Protein AF-A0A953TRV3-F1 (afdb_monomer)

Foldseek 3Di:
DDDDDPPPPPQAAQEEEEAEAPPVVSVVVCVVCVPPPRHDDQYYHHDPVCVLVVCVVRVGQEYEYEPPDVVVVVVVLVVSCVVNQSHKYWYAHPPPRDIDIDHHDDDDDDDDFDPDPVRVVVVVVDDDDDPPPDDD

Secondary structure (DSSP, 8-state):
-----------PPEEEEEE--SHHHHHHHHHHHHT-TTEEEEEE---HHHHHHHHHHH--SEEEEE-S-HHHHHHHHHHHHHH-TT-EEEEEETTTTEEEEEE-----------SSHHHHHHHHHSPPPPTT----

pLDDT: mean 84.52, std 15.08, range [33.25, 98.19]

Mean predicted aligned error: 8.87 Å

Nearest PDB structures (foldseek):
  6ymz-assembly5_E  TM=7.814E-01  e=3.785E-03  Pectobacterium atrosepticum SCRI1043
  1a2o-assembly2_B  TM=8.076E-01  e=7.730E-03  Salmonella enterica subsp. enterica serovar Typhimurium
  6ymz-assembly3_C  TM=7.691E-01  e=5.962E-03  Pectobacterium atrosepticum SCRI1043
  6ymz-assembly1_A  TM=7.711E-01  e=8.801E-03  Pectobacterium atrosepticum SCRI1043
  6ymz-assembly4_D  TM=7.699E-01  e=1.002E-02  Pectobacterium atrosepticum SCRI1043

Structure (mmCIF, N/CA/C/O backbone):
data_AF-A0A953TRV3-F1
#
_entry.id   AF-A0A953TRV3-F1
#
loop_
_atom_site.group_PDB
_atom_site.id
_atom_site.type_symbol
_atom_site.label_atom_id
_atom_site.label_alt_id
_atom_site.label_comp_id
_atom_site.label_asym_id
_atom_site.label_entity_id
_atom_site.label_seq_id
_atom_site.pdbx_PDB_ins_code
_atom_site.Cartn_x
_atom_site.Cartn_y
_atom_site.Cartn_z
_atom_site.occupancy
_atom_site.B_iso_or_equiv
_atom_site.auth_seq_id
_atom_site.auth_comp_id
_atom_site.auth_asym_id
_atom_site.auth_atom_id
_atom_site.pdbx_PDB_model_num
ATOM 1 N N . MET A 1 1 ? -26.264 -23.167 35.482 1.00 53.06 1 MET A N 1
ATOM 2 C CA . MET A 1 1 ? -24.933 -22.565 35.705 1.00 53.06 1 MET A CA 1
ATOM 3 C C . MET A 1 1 ? -23.919 -23.269 34.809 1.00 53.06 1 MET A C 1
ATOM 5 O O . MET A 1 1 ? -23.450 -24.320 35.192 1.00 53.06 1 MET A O 1
ATOM 9 N N . TYR A 1 2 ? -23.638 -22.729 33.617 1.00 33.25 2 TYR A N 1
ATOM 10 C CA . TYR A 1 2 ? -22.371 -22.904 32.887 1.00 33.25 2 TYR A CA 1
ATOM 11 C C . TYR A 1 2 ? -22.167 -21.657 32.019 1.00 33.25 2 TYR A C 1
ATOM 13 O O . TYR A 1 2 ? -22.994 -21.318 31.174 1.00 33.25 2 TYR A O 1
ATOM 21 N N . LYS A 1 3 ? -21.097 -20.926 32.328 1.00 48.97 3 LYS A N 1
ATOM 22 C CA . LYS A 1 3 ? -20.676 -19.661 31.723 1.00 48.97 3 LYS A CA 1
ATOM 23 C C . LYS A 1 3 ? -20.059 -19.980 30.360 1.00 48.97 3 LYS A C 1
ATOM 25 O O . LYS A 1 3 ? -19.017 -20.626 30.308 1.00 48.97 3 LYS A O 1
ATOM 30 N N . ARG A 1 4 ? -20.703 -19.573 29.262 1.00 47.97 4 ARG A N 1
ATOM 31 C CA . ARG A 1 4 ? -20.090 -19.660 27.929 1.00 47.97 4 ARG A CA 1
ATOM 32 C C . ARG A 1 4 ? -19.066 -18.538 27.801 1.00 47.97 4 ARG A C 1
ATOM 34 O O . ARG A 1 4 ? -19.371 -17.370 28.013 1.00 47.97 4 ARG A O 1
ATOM 41 N N . ILE A 1 5 ? -17.840 -18.957 27.535 1.00 55.59 5 ILE A N 1
ATOM 42 C CA . ILE A 1 5 ? -16.641 -18.147 27.387 1.00 55.59 5 ILE A CA 1
ATOM 43 C C . ILE A 1 5 ? -16.857 -17.262 26.156 1.00 55.59 5 ILE A C 1
ATOM 45 O O . ILE A 1 5 ? -16.969 -17.770 25.041 1.00 55.59 5 ILE A O 1
ATOM 49 N N . SER A 1 6 ? -16.973 -15.951 26.351 1.00 48.53 6 SER A N 1
ATOM 50 C CA . SER A 1 6 ? -16.903 -14.978 25.265 1.00 48.53 6 SER A CA 1
ATOM 51 C C . SER A 1 6 ? -15.452 -14.925 24.795 1.00 48.53 6 SER A C 1
ATOM 53 O O . SER A 1 6 ? -14.645 -14.168 25.334 1.00 48.53 6 SER A O 1
ATOM 55 N N . GLY A 1 7 ? -15.097 -15.782 23.839 1.00 46.44 7 GLY A N 1
ATOM 56 C CA . GLY A 1 7 ? -13.874 -15.607 23.071 1.00 46.44 7 GLY A CA 1
ATOM 57 C C . GLY A 1 7 ? -14.014 -14.322 22.270 1.00 46.44 7 GLY A C 1
ATOM 58 O O . GLY A 1 7 ? -14.630 -14.325 21.210 1.00 46.44 7 GLY A O 1
ATOM 59 N N . VAL A 1 8 ? -13.503 -13.213 22.802 1.00 54.12 8 VAL A N 1
ATOM 60 C CA . VAL A 1 8 ? -13.300 -12.001 22.012 1.00 54.12 8 VAL A CA 1
ATOM 61 C C . VAL A 1 8 ? -12.163 -12.334 21.058 1.00 54.12 8 VAL A C 1
ATOM 63 O O . VAL A 1 8 ? -10.993 -12.275 21.421 1.00 54.12 8 VAL A O 1
ATOM 66 N N . THR A 1 9 ? -12.500 -12.763 19.847 1.00 53.69 9 THR A N 1
ATOM 67 C CA . THR A 1 9 ? -11.556 -12.720 18.736 1.00 53.69 9 THR A CA 1
ATOM 68 C C . THR A 1 9 ? -11.353 -11.236 18.469 1.00 53.69 9 THR A C 1
ATOM 70 O O . THR A 1 9 ? -12.228 -10.588 17.901 1.00 53.69 9 THR A O 1
ATOM 73 N N . THR A 1 10 ? -10.269 -10.646 18.972 1.00 57.75 10 THR A N 1
ATOM 74 C CA . THR A 1 10 ? -9.896 -9.284 18.586 1.00 57.75 10 THR A CA 1
ATOM 75 C C . THR A 1 10 ? -9.635 -9.322 17.089 1.00 57.75 10 THR A C 1
ATOM 77 O O . THR A 1 10 ? -8.600 -9.830 16.656 1.00 57.75 10 THR A O 1
ATOM 80 N N . LEU A 1 11 ? -10.614 -8.879 16.299 1.00 66.00 11 LEU A N 1
ATOM 81 C CA . LEU A 1 11 ? -10.455 -8.671 14.867 1.00 66.00 11 LEU A CA 1
ATOM 82 C C . LEU A 1 11 ? -9.232 -7.770 14.693 1.00 66.00 11 LEU A C 1
ATOM 84 O O . LEU A 1 11 ? -9.206 -6.653 15.214 1.00 66.00 11 LEU A O 1
ATOM 88 N N . LYS A 1 12 ? -8.183 -8.294 14.052 1.00 83.00 12 LYS A N 1
ATOM 89 C CA . LYS A 1 12 ? -6.982 -7.514 13.755 1.00 83.00 12 LYS A CA 1
ATOM 90 C C . LYS A 1 12 ? -7.423 -6.341 12.879 1.00 83.00 12 LYS A C 1
ATOM 92 O O . LYS A 1 12 ? -7.940 -6.573 11.789 1.00 83.00 12 LYS A O 1
ATOM 97 N N . ARG A 1 13 ? -7.250 -5.113 13.374 1.00 93.25 13 ARG A N 1
ATOM 98 C CA . ARG A 1 13 ? -7.557 -3.905 12.604 1.00 93.25 13 ARG A CA 1
ATOM 99 C C . ARG A 1 13 ? -6.640 -3.818 11.392 1.00 93.25 13 ARG A C 1
ATOM 101 O O . ARG A 1 13 ? -5.467 -4.181 11.477 1.00 93.25 13 ARG A O 1
ATOM 108 N N . VAL A 1 14 ? -7.185 -3.340 10.282 1.00 96.50 14 VAL A N 1
ATOM 109 C CA . VAL A 1 14 ? -6.425 -3.024 9.077 1.00 96.50 14 VAL A CA 1
ATOM 110 C C . VAL A 1 14 ? -5.627 -1.756 9.343 1.00 96.50 14 VAL A C 1
ATOM 112 O O . VAL A 1 14 ? -6.202 -0.698 9.592 1.00 96.50 14 VAL A O 1
ATOM 115 N N . ARG A 1 15 ? -4.302 -1.860 9.284 1.00 97.62 15 ARG A N 1
ATOM 116 C CA . ARG A 1 15 ? -3.383 -0.748 9.541 1.00 97.62 15 ARG A CA 1
ATOM 117 C C . ARG A 1 15 ? -3.175 0.060 8.267 1.00 97.62 15 ARG A C 1
ATOM 119 O O . ARG A 1 15 ? -2.676 -0.475 7.276 1.00 97.62 15 ARG A O 1
ATOM 126 N N . VAL A 1 16 ? -3.555 1.333 8.284 1.00 98.19 16 VAL A N 1
ATOM 127 C CA . VAL A 1 16 ? -3.583 2.210 7.109 1.00 98.19 16 VAL A CA 1
ATOM 128 C C . VAL A 1 16 ? -2.613 3.374 7.281 1.00 98.19 16 VAL A C 1
ATOM 130 O O . VAL A 1 16 ? -2.710 4.131 8.245 1.00 98.19 16 VAL A O 1
ATOM 133 N N . LEU A 1 17 ? -1.698 3.533 6.327 1.00 97.81 17 LEU A N 1
ATOM 134 C CA . LEU A 1 17 ? -0.831 4.705 6.198 1.00 97.81 17 LEU A CA 1
ATOM 135 C C . LEU A 1 17 ? -1.377 5.618 5.094 1.00 97.81 17 LEU A C 1
ATOM 137 O O . LEU A 1 17 ? -1.671 5.140 3.997 1.00 97.81 17 LEU A O 1
ATOM 141 N N . VAL A 1 18 ? -1.507 6.922 5.355 1.00 96.38 18 VAL A N 1
ATOM 142 C CA . VAL A 1 18 ? -2.070 7.876 4.382 1.00 96.38 18 VAL A CA 1
ATOM 143 C C . VAL A 1 18 ? -1.000 8.846 3.877 1.00 96.38 18 VAL A C 1
ATOM 145 O O . VAL A 1 18 ? -0.550 9.724 4.601 1.00 96.38 18 VAL A O 1
ATOM 148 N N . ALA A 1 19 ? -0.635 8.730 2.604 1.00 93.69 19 ALA A N 1
ATOM 149 C CA . ALA A 1 19 ? 0.338 9.559 1.891 1.00 93.69 19 ALA A CA 1
ATOM 150 C C . ALA A 1 19 ? -0.323 10.352 0.744 1.00 93.69 19 ALA A C 1
ATOM 152 O O . ALA A 1 19 ? 0.131 10.357 -0.402 1.00 93.69 19 ALA A O 1
ATOM 153 N N . ASN A 1 20 ? -1.465 10.981 1.028 1.00 85.88 20 ASN A N 1
ATOM 154 C CA . ASN A 1 20 ? -2.264 11.687 0.030 1.00 85.88 20 ASN A CA 1
ATOM 155 C C . ASN A 1 20 ? -2.026 13.206 0.096 1.00 85.88 20 ASN A C 1
ATOM 157 O O . ASN A 1 20 ? -2.250 13.833 1.135 1.00 85.88 20 ASN A O 1
ATOM 161 N N . ARG A 1 21 ? -1.545 13.818 -0.992 1.00 81.00 21 ARG A N 1
ATOM 162 C CA . ARG A 1 21 ? -0.976 15.178 -0.938 1.00 81.00 21 ARG A CA 1
ATOM 163 C C . ARG A 1 21 ? -1.945 16.340 -1.187 1.00 81.00 21 ARG A C 1
ATOM 165 O O . ARG A 1 21 ? -1.755 17.361 -0.522 1.00 81.00 21 ARG A O 1
ATOM 172 N N . PRO A 1 22 ? -3.040 16.243 -1.964 1.00 86.81 22 PRO A N 1
ATOM 173 C CA . PRO A 1 22 ? -4.059 17.285 -1.895 1.00 86.81 22 PRO A CA 1
ATOM 174 C C . PRO A 1 22 ? -4.760 17.226 -0.539 1.00 86.81 22 PRO A C 1
ATOM 176 O O . PRO A 1 22 ? -5.449 16.255 -0.228 1.00 86.81 22 PRO A O 1
ATOM 179 N N . ARG A 1 23 ? -4.578 18.275 0.274 1.00 88.12 23 ARG A N 1
ATOM 180 C CA . ARG A 1 23 ? -5.096 18.356 1.650 1.00 88.12 23 ARG A CA 1
ATOM 181 C C . ARG A 1 23 ? -6.576 17.977 1.738 1.00 88.12 23 ARG A C 1
ATOM 183 O O . ARG A 1 23 ? -6.930 17.176 2.590 1.00 88.12 23 ARG A O 1
ATOM 190 N N . LEU A 1 24 ? -7.400 18.492 0.825 1.00 88.56 24 LEU A N 1
ATOM 191 C CA . LEU A 1 24 ? -8.834 18.189 0.780 1.00 88.56 24 LEU A CA 1
ATOM 192 C C . LEU A 1 24 ? -9.112 16.692 0.591 1.00 88.56 24 LEU A C 1
ATOM 194 O O . LEU A 1 24 ? -9.945 16.131 1.295 1.00 88.56 24 LEU A O 1
ATOM 198 N N . MET A 1 25 ? -8.400 16.025 -0.323 1.00 88.19 25 MET A N 1
ATOM 199 C CA . MET A 1 25 ? -8.594 14.590 -0.545 1.00 88.19 25 MET A CA 1
ATOM 200 C C . MET A 1 25 ? -8.050 13.771 0.632 1.00 88.19 25 MET A C 1
ATOM 202 O O . MET A 1 25 ? -8.620 12.742 0.980 1.00 88.19 25 MET A O 1
ATOM 206 N N . ARG A 1 26 ? -6.975 14.223 1.290 1.00 91.50 26 ARG A N 1
ATOM 207 C CA . ARG A 1 26 ? -6.469 13.579 2.510 1.00 91.50 26 ARG A CA 1
ATOM 208 C C . ARG A 1 26 ? -7.468 13.675 3.656 1.00 91.50 26 ARG A C 1
ATOM 210 O O . ARG A 1 26 ? -7.777 12.654 4.255 1.00 91.50 26 ARG A O 1
ATOM 217 N N . GLU A 1 27 ? -8.000 14.866 3.918 1.00 92.44 27 GLU A N 1
ATOM 218 C CA . GLU A 1 27 ? -9.025 15.088 4.943 1.00 92.44 27 GLU A CA 1
ATOM 219 C C . GLU A 1 27 ? -10.272 14.237 4.667 1.00 92.44 27 GLU A C 1
ATOM 221 O O . GLU A 1 27 ? -10.789 13.608 5.587 1.00 92.44 27 GLU A O 1
ATOM 226 N N . LEU A 1 28 ? -10.701 14.131 3.403 1.00 91.12 28 LEU A N 1
ATOM 227 C CA . LEU A 1 28 ? -11.810 13.259 3.009 1.00 91.12 28 LEU A CA 1
ATOM 228 C C . LEU A 1 28 ? -11.517 11.777 3.284 1.00 91.12 28 LEU A C 1
ATOM 230 O O . LEU A 1 28 ? -12.360 11.083 3.852 1.00 91.12 28 LEU A O 1
ATOM 234 N N . VAL A 1 29 ? -10.335 11.285 2.899 1.00 92.44 29 VAL A N 1
ATOM 235 C CA . VAL A 1 29 ? -9.912 9.900 3.162 1.00 92.44 29 VAL A CA 1
ATOM 236 C C . VAL A 1 29 ? -9.900 9.621 4.661 1.00 92.44 29 VAL A C 1
ATOM 238 O O . VAL A 1 29 ? -10.510 8.646 5.094 1.00 92.44 29 VAL A O 1
ATOM 241 N N . LEU A 1 30 ? -9.260 10.490 5.448 1.00 94.75 30 LEU A N 1
ATOM 242 C CA . LEU A 1 30 ? -9.173 10.351 6.900 1.00 94.75 30 LEU A CA 1
ATOM 243 C C . LEU A 1 30 ? -10.563 10.343 7.535 1.00 94.75 30 LEU A C 1
ATOM 245 O O . LEU A 1 30 ? -10.869 9.426 8.287 1.00 94.75 30 LEU A O 1
ATOM 249 N N . ALA A 1 31 ? -11.431 11.292 7.176 1.00 94.44 31 ALA A N 1
ATOM 250 C CA . ALA A 1 31 ? -12.803 11.347 7.679 1.00 94.44 31 ALA A CA 1
ATOM 251 C C . ALA A 1 31 ? -13.615 10.093 7.315 1.00 94.44 31 ALA A C 1
ATOM 253 O O . ALA A 1 31 ? -14.418 9.626 8.114 1.00 94.44 31 ALA A O 1
ATOM 254 N N . THR A 1 32 ? -13.385 9.515 6.133 1.00 92.94 32 THR A N 1
ATOM 255 C CA . THR A 1 32 ? -14.094 8.307 5.681 1.00 92.94 32 THR A CA 1
ATOM 256 C C . THR A 1 32 ? -13.727 7.074 6.513 1.00 92.94 32 THR A C 1
ATOM 258 O O . THR A 1 32 ? -14.588 6.235 6.788 1.00 92.94 32 THR A O 1
ATOM 261 N N . ILE A 1 33 ? -12.455 6.947 6.908 1.00 94.75 33 ILE A N 1
ATOM 262 C CA . ILE A 1 33 ? -11.941 5.739 7.573 1.00 94.75 33 ILE A CA 1
ATOM 263 C C . ILE A 1 33 ? -11.800 5.873 9.096 1.00 94.75 33 ILE A C 1
ATOM 265 O O . ILE A 1 33 ? -11.704 4.852 9.768 1.00 94.75 33 ILE A O 1
ATOM 269 N N . ALA A 1 34 ? -11.803 7.091 9.650 1.00 92.75 34 ALA A N 1
ATOM 270 C CA . ALA A 1 34 ? -11.580 7.335 11.079 1.00 92.75 34 ALA A CA 1
ATOM 271 C C . ALA A 1 34 ? -12.638 6.689 11.990 1.00 92.75 34 ALA A C 1
ATOM 273 O O . ALA A 1 34 ? -12.298 6.203 13.067 1.00 92.75 34 ALA A O 1
ATOM 274 N N . ASP A 1 35 ? -13.897 6.636 11.547 1.00 91.62 35 ASP A N 1
ATOM 275 C CA . ASP A 1 35 ? -15.005 6.073 12.332 1.00 91.62 35 ASP A CA 1
ATOM 276 C C . ASP A 1 35 ? -15.175 4.549 12.149 1.00 91.62 35 ASP A C 1
ATOM 278 O O . ASP A 1 35 ? -16.074 3.937 12.732 1.00 91.62 35 ASP A O 1
ATOM 282 N N . GLN A 1 36 ? -14.316 3.906 11.348 1.00 95.56 36 GLN A N 1
ATOM 283 C CA . GLN A 1 36 ? -14.396 2.470 11.077 1.00 95.56 36 GLN A CA 1
ATOM 284 C C . GLN A 1 36 ? -13.667 1.667 12.164 1.00 95.56 36 GLN A C 1
ATOM 286 O O . GLN A 1 36 ? -12.448 1.722 12.306 1.00 95.56 36 GLN A O 1
ATOM 291 N N . SER A 1 37 ? -14.419 0.885 12.945 1.00 92.94 37 SER A N 1
ATOM 292 C CA . SER A 1 37 ? -13.891 0.134 14.103 1.00 92.94 37 SER A CA 1
ATOM 293 C C . SER A 1 37 ? -12.821 -0.923 13.773 1.00 92.94 37 SER A C 1
ATOM 295 O O . SER A 1 37 ? -12.078 -1.359 14.662 1.00 92.94 37 SER A O 1
ATOM 297 N N . ASP A 1 38 ? -12.762 -1.340 12.510 1.00 95.12 38 ASP A N 1
ATOM 298 C CA . ASP A 1 38 ? -11.856 -2.331 11.937 1.00 95.12 38 ASP A CA 1
ATOM 299 C C . ASP A 1 38 ? -10.645 -1.706 11.224 1.00 95.12 38 ASP A C 1
ATOM 301 O O . ASP A 1 38 ? -9.800 -2.447 10.722 1.00 95.12 38 ASP A O 1
ATOM 305 N N . ILE A 1 39 ? -10.512 -0.376 11.223 1.00 96.62 39 ILE A N 1
ATOM 306 C CA . ILE A 1 39 ? -9.389 0.353 10.625 1.00 96.62 39 ILE A CA 1
ATOM 307 C C . ILE A 1 39 ? -8.582 1.065 11.716 1.00 96.62 39 ILE A C 1
ATOM 309 O O . ILE A 1 39 ? -9.114 1.596 12.687 1.00 96.62 39 ILE A O 1
ATOM 313 N N . GLU A 1 40 ? -7.262 1.063 11.565 1.00 96.88 40 GLU A N 1
ATOM 314 C CA . GLU A 1 40 ? -6.323 1.812 12.395 1.00 96.88 40 GLU A CA 1
ATOM 315 C C . GLU A 1 40 ? -5.453 2.687 11.492 1.00 96.88 40 GLU A C 1
ATOM 317 O O . GLU A 1 40 ? -4.690 2.171 10.677 1.00 96.88 40 GLU A O 1
ATOM 322 N N . ILE A 1 41 ? -5.540 4.010 11.632 1.00 97.19 41 ILE A N 1
ATOM 323 C C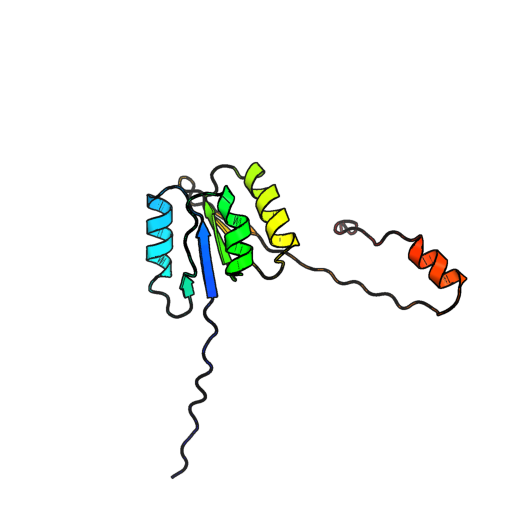A . ILE A 1 41 ? -4.624 4.927 10.944 1.00 97.19 41 ILE A CA 1
ATOM 324 C C . ILE A 1 41 ? -3.296 4.916 11.703 1.00 97.19 41 ILE A C 1
ATOM 326 O O . ILE A 1 41 ? -3.228 5.375 12.841 1.00 97.19 41 ILE A O 1
ATOM 330 N N . VAL A 1 42 ? -2.244 4.387 11.078 1.00 97.19 42 VAL A N 1
ATOM 331 C CA . VAL A 1 42 ? -0.911 4.252 11.697 1.00 97.19 42 VAL A CA 1
ATOM 332 C C . VAL A 1 42 ? 0.018 5.427 11.401 1.00 97.19 42 VAL A C 1
ATOM 334 O O . VAL A 1 42 ? 1.129 5.474 11.918 1.00 97.19 42 VAL A O 1
ATOM 337 N N . GLY A 1 43 ? -0.428 6.379 10.582 1.00 95.50 43 GLY A N 1
ATOM 338 C CA . GLY A 1 43 ? 0.295 7.614 10.319 1.00 95.50 43 GLY A CA 1
ATOM 339 C C . GLY A 1 43 ? -0.192 8.350 9.077 1.00 95.50 43 GLY A C 1
ATOM 340 O O . GLY A 1 43 ? -1.003 7.847 8.290 1.00 95.50 43 GLY A O 1
ATOM 341 N N . GLU A 1 44 ? 0.373 9.535 8.887 1.00 95.25 44 GLU A N 1
ATOM 342 C CA . GLU A 1 44 ? 0.244 10.341 7.679 1.00 95.25 44 GLU A CA 1
ATOM 343 C C . GLU A 1 44 ? 1.638 10.697 7.158 1.00 95.25 44 GLU A C 1
ATOM 345 O O . GLU A 1 44 ? 2.528 11.036 7.937 1.00 95.25 44 GLU A O 1
ATOM 350 N N . VAL A 1 45 ? 1.821 10.652 5.840 1.00 93.62 45 VAL A N 1
ATOM 351 C CA . VAL A 1 45 ? 3.064 11.050 5.172 1.00 93.62 45 VAL A CA 1
ATOM 352 C C . VAL A 1 45 ? 2.774 12.241 4.271 1.00 93.62 45 VAL A C 1
ATOM 354 O O . VAL A 1 45 ? 1.988 12.148 3.328 1.00 93.62 45 VAL A O 1
ATOM 357 N N . LEU A 1 46 ? 3.402 13.378 4.562 1.00 88.00 46 LEU A N 1
ATOM 358 C CA . LEU A 1 46 ? 3.250 14.594 3.758 1.00 88.00 46 LEU A CA 1
ATOM 359 C C . LEU A 1 46 ? 4.305 14.683 2.655 1.00 88.00 46 LEU A C 1
ATOM 361 O O . LEU A 1 46 ? 4.006 15.152 1.559 1.00 88.00 46 LEU A O 1
ATOM 365 N N . GLU A 1 47 ? 5.509 14.190 2.936 1.00 86.94 47 GLU A N 1
ATOM 366 C CA . GLU A 1 47 ? 6.655 14.236 2.036 1.00 86.94 47 GLU A CA 1
ATOM 367 C C . GLU A 1 47 ? 6.947 12.841 1.479 1.00 86.94 47 GLU A C 1
ATOM 369 O O . GLU A 1 47 ? 7.264 11.912 2.220 1.00 86.94 47 GLU A O 1
ATOM 374 N N . GLU A 1 48 ? 6.878 12.685 0.155 1.00 84.00 48 GLU A N 1
ATOM 375 C CA . GLU A 1 48 ? 7.125 11.397 -0.515 1.00 84.00 48 GLU A CA 1
ATOM 376 C C . GLU A 1 48 ? 8.532 10.846 -0.219 1.00 84.00 48 GLU A C 1
ATOM 378 O O . GLU A 1 48 ? 8.723 9.635 -0.161 1.00 84.00 48 GLU A O 1
ATOM 383 N N . SER A 1 49 ? 9.505 11.722 0.054 1.00 88.75 49 SER A N 1
ATOM 384 C CA . SER A 1 49 ? 10.869 11.339 0.436 1.00 88.75 49 SER A CA 1
ATOM 385 C C . SER A 1 49 ? 10.944 10.530 1.736 1.00 88.75 49 SER A C 1
ATOM 387 O O . SER A 1 49 ? 11.878 9.750 1.898 1.00 88.75 49 SER A O 1
ATOM 389 N N . GLN A 1 50 ? 9.968 10.678 2.636 1.00 92.19 50 GLN A N 1
ATOM 390 C CA . GLN A 1 50 ? 9.891 9.947 3.907 1.00 92.19 50 GLN A CA 1
ATOM 391 C C . GLN A 1 50 ? 9.081 8.651 3.792 1.00 92.19 50 GLN A C 1
ATOM 393 O O . GLN A 1 50 ? 9.078 7.831 4.707 1.00 92.19 50 GLN A O 1
ATOM 398 N N . LEU A 1 51 ? 8.374 8.453 2.676 1.00 92.75 51 LEU A N 1
ATOM 399 C CA . LEU A 1 51 ? 7.379 7.394 2.542 1.00 92.75 51 LEU A CA 1
ATOM 400 C C . LEU A 1 51 ? 7.971 6.001 2.756 1.00 92.75 51 LEU A C 1
ATOM 402 O O . LEU A 1 51 ? 7.404 5.207 3.500 1.00 92.75 51 LEU A O 1
ATOM 406 N 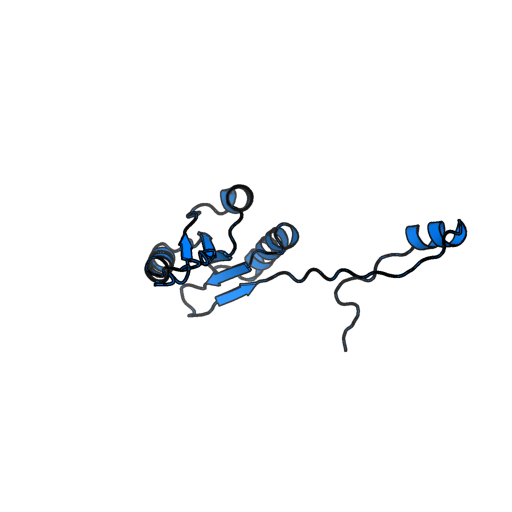N . THR A 1 52 ? 9.106 5.708 2.125 1.00 93.56 52 THR A N 1
ATOM 407 C CA . THR A 1 52 ? 9.752 4.394 2.230 1.00 93.56 52 THR A CA 1
ATOM 408 C C . THR A 1 52 ? 10.200 4.089 3.658 1.00 93.56 52 THR A C 1
ATOM 410 O O . THR A 1 52 ? 9.963 2.983 4.136 1.00 93.56 52 THR A O 1
ATOM 413 N N . GLU A 1 53 ? 10.804 5.065 4.341 1.00 95.44 53 GLU A N 1
ATOM 414 C CA . GLU A 1 53 ? 11.268 4.929 5.728 1.00 95.44 53 GLU A CA 1
ATOM 415 C C . GLU A 1 53 ? 10.090 4.668 6.675 1.00 95.44 53 GLU A C 1
ATOM 417 O O . GLU A 1 53 ? 10.112 3.721 7.459 1.00 95.44 53 GLU A O 1
ATOM 422 N N . ILE A 1 54 ? 9.007 5.436 6.531 1.00 96.75 54 ILE A N 1
ATOM 423 C CA . ILE A 1 54 ? 7.812 5.272 7.364 1.00 96.75 54 ILE A CA 1
ATOM 424 C C . ILE A 1 54 ? 7.124 3.933 7.074 1.00 96.75 54 ILE A C 1
ATOM 426 O O . ILE A 1 54 ? 6.698 3.257 8.007 1.00 96.75 54 ILE A O 1
ATOM 430 N N . VAL A 1 55 ? 7.031 3.503 5.809 1.00 97.12 55 VAL A N 1
ATOM 431 C CA . VAL A 1 55 ? 6.499 2.172 5.457 1.00 97.12 55 VAL A CA 1
ATOM 432 C C . VAL A 1 55 ? 7.329 1.061 6.104 1.00 97.12 55 VAL A C 1
ATOM 434 O O . VAL A 1 55 ? 6.752 0.097 6.606 1.00 97.12 55 VAL A O 1
ATOM 437 N N . GLU A 1 56 ? 8.656 1.193 6.121 1.00 96.12 56 GLU A N 1
ATOM 438 C CA . GLU A 1 56 ? 9.564 0.252 6.784 1.00 96.12 56 GLU A CA 1
ATOM 439 C C . GLU A 1 56 ? 9.342 0.181 8.297 1.00 96.12 56 GLU A C 1
ATOM 441 O O . GLU A 1 56 ? 9.297 -0.917 8.860 1.00 96.12 56 GLU A O 1
ATOM 446 N N . GLU A 1 57 ? 9.172 1.336 8.938 1.00 96.75 57 GLU A N 1
ATOM 447 C CA . GLU A 1 57 ? 8.963 1.452 10.379 1.00 96.75 57 GLU A CA 1
ATOM 448 C C . GLU A 1 57 ? 7.594 0.910 10.802 1.00 96.75 57 GLU A C 1
ATOM 450 O O . GLU A 1 57 ? 7.493 0.075 11.704 1.00 96.75 57 GLU A O 1
ATOM 455 N N . VAL A 1 58 ? 6.523 1.367 10.145 1.00 96.56 58 VAL A N 1
ATOM 456 C CA . VAL A 1 58 ? 5.159 1.073 10.591 1.00 96.56 58 VAL A CA 1
ATOM 457 C C . VAL A 1 58 ? 4.592 -0.188 9.956 1.00 96.56 58 VAL A C 1
ATOM 459 O O . VAL A 1 58 ? 3.677 -0.763 10.536 1.00 96.56 58 VAL A O 1
ATOM 462 N N . GLN A 1 59 ? 5.102 -0.651 8.812 1.00 96.31 59 GLN A N 1
ATOM 463 C CA . GLN A 1 59 ? 4.614 -1.828 8.074 1.00 96.31 59 GLN A CA 1
ATOM 464 C C . GLN A 1 59 ? 3.076 -1.871 7.960 1.00 96.31 59 GLN A C 1
ATOM 466 O O . GLN A 1 59 ? 2.427 -2.718 8.588 1.00 96.31 59 GLN A O 1
ATOM 471 N N . PRO A 1 60 ? 2.456 -0.927 7.231 1.00 97.94 60 PRO A N 1
ATOM 472 C CA . PRO A 1 60 ? 1.005 -0.866 7.120 1.00 97.94 60 PRO A CA 1
ATOM 473 C C . PRO A 1 60 ? 0.463 -2.043 6.291 1.00 97.94 60 PRO A C 1
ATOM 475 O O . PRO A 1 60 ? 1.131 -2.556 5.394 1.00 97.94 60 PRO A O 1
ATOM 478 N N . ASP A 1 61 ? -0.783 -2.449 6.548 1.00 97.88 61 ASP A N 1
ATOM 479 C CA . ASP A 1 61 ? -1.482 -3.420 5.696 1.00 97.88 61 ASP A CA 1
ATOM 480 C C . ASP A 1 61 ? -1.944 -2.757 4.379 1.00 97.88 61 ASP A C 1
ATOM 482 O O . ASP A 1 61 ? -2.061 -3.421 3.342 1.00 97.88 61 ASP A O 1
ATOM 486 N N . VAL A 1 62 ? -2.233 -1.449 4.424 1.00 97.94 62 VAL A N 1
ATOM 487 C CA . VAL A 1 62 ? -2.654 -0.634 3.276 1.00 97.94 62 VAL A CA 1
ATOM 488 C C . VAL A 1 62 ? -1.962 0.728 3.296 1.00 97.94 62 VAL A C 1
ATOM 490 O O . VAL A 1 62 ? -1.962 1.424 4.308 1.00 97.94 62 VAL A O 1
ATOM 493 N N . LEU A 1 63 ? -1.437 1.141 2.150 1.00 97.25 63 LEU A N 1
ATOM 494 C CA . LEU A 1 63 ? -0.929 2.484 1.903 1.00 97.25 63 LEU A CA 1
ATOM 495 C C . LEU A 1 63 ? -1.868 3.222 0.938 1.00 97.25 63 LEU A C 1
ATOM 497 O O . LEU A 1 63 ? -2.157 2.719 -0.146 1.00 97.25 63 LEU A O 1
ATOM 501 N N . ILE A 1 64 ? -2.337 4.414 1.309 1.00 95.25 64 ILE A N 1
ATOM 502 C CA . ILE A 1 64 ? -3.155 5.274 0.443 1.00 95.25 64 ILE A CA 1
ATOM 503 C C . ILE A 1 64 ? -2.291 6.403 -0.125 1.00 95.25 64 ILE A C 1
ATOM 505 O O . ILE A 1 64 ? -1.715 7.163 0.645 1.00 95.25 64 ILE A O 1
ATOM 509 N N . LEU A 1 65 ? -2.227 6.549 -1.450 1.00 91.94 65 LEU A N 1
ATOM 510 C CA . LEU A 1 65 ? -1.458 7.588 -2.153 1.00 91.94 65 LEU A CA 1
ATOM 511 C C . LEU A 1 65 ? -2.383 8.563 -2.890 1.00 91.94 65 LEU A C 1
ATOM 513 O O . LEU A 1 65 ? -3.486 8.188 -3.290 1.00 91.94 65 LEU A O 1
ATOM 517 N N . ALA A 1 66 ? -1.885 9.759 -3.207 1.00 88.56 66 ALA A N 1
ATOM 518 C CA . ALA A 1 66 ? -2.437 10.526 -4.330 1.00 88.56 66 ALA A CA 1
ATOM 519 C C . ALA A 1 66 ? -2.140 9.809 -5.664 1.00 88.56 66 ALA A C 1
ATOM 521 O O . ALA A 1 66 ? -1.140 9.109 -5.769 1.00 88.56 66 ALA A O 1
ATOM 522 N N . LEU A 1 67 ? -2.982 9.971 -6.683 1.00 80.88 67 LEU A N 1
ATOM 523 C CA . LEU A 1 67 ? -2.705 9.558 -8.065 1.00 80.88 67 LEU A CA 1
ATOM 524 C C . LEU A 1 67 ? -2.679 10.806 -8.954 1.00 80.88 67 LEU A C 1
ATOM 526 O O . LEU A 1 67 ? -3.630 11.093 -9.677 1.00 80.88 67 LEU A O 1
ATOM 530 N N . ASP A 1 68 ? -1.603 11.576 -8.839 1.00 76.38 68 ASP A N 1
ATOM 531 C CA . ASP A 1 68 ? -1.305 12.752 -9.661 1.00 76.38 68 ASP A CA 1
ATOM 532 C C . ASP A 1 68 ? -0.587 12.362 -10.965 1.00 76.38 68 ASP A C 1
ATOM 534 O O . ASP A 1 68 ? -0.930 12.874 -12.031 1.00 76.38 68 ASP A O 1
ATOM 538 N N . ASN A 1 69 ? 0.347 11.404 -10.900 1.00 71.81 69 ASN A N 1
ATOM 539 C CA . ASN A 1 69 ? 1.061 10.860 -12.056 1.00 71.81 69 ASN A CA 1
ATOM 540 C C . ASN A 1 69 ? 1.098 9.310 -12.049 1.00 71.81 69 ASN A C 1
ATOM 542 O O . ASN A 1 69 ? 1.935 8.711 -11.365 1.00 71.81 69 ASN A O 1
ATOM 546 N N . PRO A 1 70 ? 0.236 8.635 -12.839 1.00 68.69 70 PRO A N 1
ATOM 547 C CA . PRO A 1 70 ? 0.147 7.172 -12.862 1.00 68.69 70 PRO A CA 1
ATOM 548 C C . PRO A 1 70 ? 1.448 6.444 -13.230 1.00 68.69 70 PRO A C 1
ATOM 550 O O . PRO A 1 70 ? 1.734 5.387 -12.665 1.00 68.69 70 PRO A O 1
ATOM 553 N N . GLU A 1 71 ? 2.252 6.992 -14.149 1.00 69.12 71 GLU A N 1
ATOM 554 C CA . GLU A 1 71 ? 3.500 6.350 -14.591 1.00 69.12 71 GLU A CA 1
ATOM 555 C C . GLU A 1 71 ? 4.576 6.399 -13.501 1.00 69.12 71 GLU A C 1
ATOM 557 O O . GLU A 1 71 ? 5.211 5.386 -13.204 1.00 69.12 71 GLU A O 1
ATOM 562 N N . GLN A 1 72 ? 4.728 7.554 -12.845 1.00 68.12 72 GLN A N 1
ATOM 563 C CA . GLN A 1 72 ? 5.668 7.733 -11.735 1.00 68.12 72 GLN A CA 1
ATOM 564 C C . GLN A 1 72 ? 5.318 6.819 -10.555 1.00 68.12 72 GLN A C 1
ATOM 566 O O . GLN A 1 72 ? 6.196 6.205 -9.945 1.00 68.12 72 GLN A O 1
ATOM 571 N N . HIS A 1 73 ? 4.024 6.669 -10.269 1.00 75.31 73 HIS A N 1
ATOM 572 C CA . HIS A 1 73 ? 3.568 5.859 -9.145 1.00 75.31 73 HIS A CA 1
ATOM 573 C C . HIS A 1 73 ? 3.722 4.360 -9.405 1.00 75.31 73 HIS A C 1
ATOM 575 O O . HIS A 1 73 ? 3.914 3.608 -8.452 1.00 75.31 73 HIS A O 1
ATOM 581 N N . SER A 1 74 ? 3.747 3.909 -10.665 1.00 78.44 74 SER A N 1
ATOM 582 C CA . SER A 1 74 ? 3.974 2.494 -10.981 1.00 78.44 74 SER A CA 1
ATOM 583 C C . SER A 1 74 ? 5.345 1.994 -10.506 1.00 78.44 74 SER A C 1
ATOM 585 O O . SER A 1 74 ? 5.441 0.869 -10.012 1.00 78.44 74 SER A O 1
ATOM 587 N N . ALA A 1 75 ? 6.402 2.807 -10.621 1.00 86.50 75 ALA A N 1
ATOM 588 C CA . ALA A 1 75 ? 7.748 2.419 -10.193 1.00 86.50 75 ALA A CA 1
ATOM 589 C C . ALA A 1 75 ? 7.864 2.343 -8.662 1.00 86.50 75 ALA A C 1
ATOM 591 O O . ALA A 1 75 ? 8.347 1.344 -8.126 1.00 86.50 75 ALA A O 1
ATOM 592 N N . LEU A 1 76 ? 7.360 3.362 -7.958 1.00 88.62 76 LEU A N 1
ATOM 593 C CA . LEU A 1 76 ? 7.324 3.404 -6.494 1.00 88.62 76 LEU A CA 1
ATOM 594 C C . LEU A 1 76 ? 6.468 2.267 -5.915 1.00 88.62 76 LEU A C 1
ATOM 596 O O . LEU A 1 76 ? 6.914 1.558 -5.014 1.00 88.62 76 LEU A O 1
ATOM 600 N N . CYS A 1 77 ? 5.266 2.052 -6.460 1.00 92.19 77 CYS A N 1
ATOM 601 C CA . CYS A 1 77 ? 4.391 0.959 -6.038 1.00 92.19 77 CYS A CA 1
ATOM 602 C C . CYS A 1 77 ? 5.063 -0.398 -6.258 1.00 92.19 77 CYS A C 1
ATOM 604 O O . CYS A 1 77 ? 5.038 -1.237 -5.362 1.00 92.19 77 CYS A O 1
ATOM 606 N N . GLY A 1 78 ? 5.703 -0.605 -7.414 1.00 92.12 78 GLY A N 1
ATOM 607 C CA . GLY A 1 78 ? 6.452 -1.827 -7.703 1.00 92.12 78 GLY A CA 1
ATOM 608 C C . GLY A 1 78 ? 7.610 -2.058 -6.728 1.00 92.12 78 GLY A C 1
ATOM 609 O O . GLY A 1 78 ? 7.758 -3.163 -6.208 1.00 92.12 78 GLY A O 1
ATOM 610 N N . PHE A 1 79 ? 8.390 -1.016 -6.424 1.00 92.44 79 PHE A N 1
ATOM 611 C CA . PHE A 1 79 ? 9.475 -1.079 -5.442 1.00 92.44 79 PHE A CA 1
ATOM 612 C C . PHE A 1 79 ? 8.966 -1.468 -4.045 1.00 92.44 79 PHE A C 1
ATOM 614 O O . PHE A 1 79 ? 9.470 -2.420 -3.445 1.00 92.44 79 PHE A O 1
ATOM 621 N N . LEU A 1 80 ? 7.934 -0.777 -3.550 1.00 95.19 80 LEU A N 1
ATOM 622 C CA . LEU A 1 80 ? 7.360 -1.040 -2.230 1.00 95.19 80 LEU A CA 1
ATOM 623 C C . LEU A 1 80 ? 6.749 -2.442 -2.146 1.00 95.19 80 LEU A C 1
ATOM 625 O O . LEU A 1 80 ? 7.013 -3.164 -1.191 1.00 95.19 80 LEU A O 1
ATOM 629 N N . LEU A 1 81 ? 5.980 -2.861 -3.152 1.00 95.31 81 LEU A N 1
ATOM 630 C CA . LEU A 1 81 ? 5.341 -4.178 -3.179 1.00 95.31 81 LEU A CA 1
ATOM 631 C C . LEU A 1 81 ? 6.339 -5.326 -3.374 1.00 95.31 81 LEU A C 1
ATOM 633 O O . LEU A 1 81 ? 6.100 -6.431 -2.892 1.00 95.31 81 LEU A O 1
ATOM 637 N N . GLY A 1 82 ? 7.478 -5.077 -4.024 1.00 93.56 82 GLY A N 1
ATOM 638 C CA . GLY A 1 82 ? 8.575 -6.042 -4.095 1.00 93.56 82 GLY A CA 1
ATOM 639 C C . GLY A 1 82 ? 9.218 -6.317 -2.731 1.00 93.56 82 GLY A C 1
ATOM 640 O O . GLY A 1 82 ? 9.666 -7.434 -2.478 1.00 93.56 82 GLY A O 1
ATOM 641 N N . ARG A 1 83 ? 9.240 -5.320 -1.836 1.00 94.12 83 ARG A N 1
ATOM 642 C CA . ARG A 1 83 ? 9.816 -5.430 -0.484 1.00 94.12 83 ARG A CA 1
ATOM 643 C C . ARG A 1 83 ? 8.789 -5.823 0.580 1.00 94.12 83 ARG A C 1
ATOM 645 O O . ARG A 1 83 ? 9.121 -6.572 1.495 1.00 94.12 83 ARG A O 1
ATOM 652 N N . PHE A 1 84 ? 7.546 -5.376 0.424 1.00 95.94 84 PHE A N 1
ATOM 653 C CA . PHE A 1 84 ? 6.414 -5.634 1.315 1.00 95.94 84 PHE A CA 1
ATOM 654 C C . PHE A 1 84 ? 5.261 -6.284 0.537 1.00 95.94 84 PHE A C 1
ATOM 656 O O . PHE A 1 84 ? 4.220 -5.660 0.331 1.00 95.94 84 PHE A O 1
ATOM 663 N N . PRO A 1 85 ? 5.396 -7.552 0.112 1.00 94.62 85 PRO A N 1
ATOM 664 C CA . PRO A 1 85 ? 4.415 -8.191 -0.768 1.00 94.62 85 PRO A CA 1
ATOM 665 C C . PRO A 1 85 ? 3.044 -8.431 -0.121 1.00 94.62 85 PRO A C 1
ATOM 667 O O . PRO A 1 85 ? 2.072 -8.704 -0.819 1.00 94.62 85 PRO A O 1
ATOM 670 N N . HIS A 1 86 ? 2.954 -8.342 1.207 1.00 93.25 86 HIS A N 1
ATOM 671 C CA . HIS A 1 86 ? 1.693 -8.440 1.945 1.00 93.25 86 HIS A CA 1
ATOM 672 C C . HIS A 1 86 ? 0.920 -7.112 2.008 1.00 93.25 86 HIS A C 1
ATOM 674 O O . HIS A 1 86 ? -0.270 -7.120 2.323 1.00 93.25 86 HIS A O 1
ATOM 680 N N . MET A 1 87 ? 1.584 -5.987 1.722 1.00 96.88 87 MET A N 1
ATOM 681 C CA . MET A 1 87 ? 0.970 -4.664 1.698 1.00 96.88 87 MET A CA 1
ATOM 682 C C . MET A 1 87 ? 0.124 -4.491 0.433 1.00 96.88 87 MET A C 1
ATOM 684 O O . MET A 1 87 ? 0.387 -5.086 -0.613 1.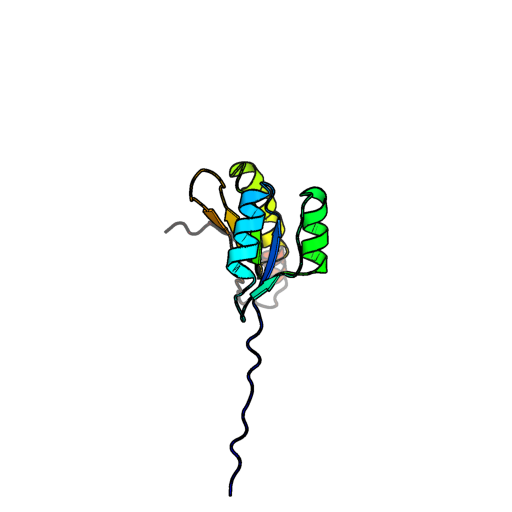00 96.88 87 MET A O 1
ATOM 688 N N . ARG A 1 88 ? -0.894 -3.637 0.519 1.00 96.94 88 ARG A N 1
ATOM 689 C CA . ARG A 1 88 ? -1.691 -3.182 -0.626 1.00 96.94 88 ARG A CA 1
ATOM 690 C C . ARG A 1 88 ? -1.573 -1.677 -0.773 1.00 96.94 88 ARG A C 1
ATOM 692 O O . ARG A 1 88 ? -1.415 -0.975 0.222 1.00 96.94 88 ARG A O 1
ATOM 699 N N . ILE A 1 89 ? -1.692 -1.179 -1.996 1.00 96.50 89 ILE A N 1
ATOM 700 C CA . ILE A 1 89 ? -1.618 0.257 -2.265 1.00 96.50 89 ILE A CA 1
ATOM 701 C C . ILE A 1 89 ? -2.899 0.709 -2.959 1.00 96.50 89 ILE A C 1
ATOM 703 O O . ILE A 1 89 ? -3.285 0.139 -3.976 1.00 96.50 89 ILE A O 1
ATOM 707 N N . LEU A 1 90 ? -3.544 1.740 -2.418 1.00 94.38 90 LEU A N 1
ATOM 708 C CA . LEU A 1 90 ? -4.689 2.418 -3.017 1.00 94.38 90 LEU A CA 1
ATOM 709 C C . LEU A 1 90 ? -4.264 3.827 -3.441 1.00 94.38 90 LEU A C 1
ATOM 711 O O . LEU A 1 90 ? -4.095 4.706 -2.604 1.00 94.38 90 LEU A O 1
ATOM 715 N N . ALA A 1 91 ? -4.093 4.058 -4.737 1.00 92.12 91 ALA A N 1
ATOM 716 C CA . ALA A 1 91 ? -3.795 5.382 -5.271 1.00 92.12 91 ALA A CA 1
ATOM 717 C C . ALA A 1 91 ? -5.092 6.056 -5.733 1.00 92.12 91 ALA A C 1
ATOM 719 O O . ALA A 1 91 ? -5.837 5.474 -6.518 1.00 92.12 91 ALA A O 1
ATOM 720 N N . LEU A 1 92 ? -5.376 7.266 -5.255 1.00 89.44 92 LEU A N 1
ATOM 721 C CA . LEU A 1 92 ? -6.637 7.973 -5.501 1.00 89.44 92 LEU A CA 1
ATOM 722 C C . LEU A 1 92 ? -6.400 9.255 -6.304 1.00 89.44 92 LEU A C 1
ATOM 724 O O . LEU A 1 92 ? -5.654 10.129 -5.866 1.00 89.44 92 LEU A O 1
ATOM 728 N N . ALA A 1 93 ? -7.053 9.385 -7.462 1.00 84.56 93 ALA A N 1
ATOM 729 C CA . ALA A 1 93 ? -6.991 10.590 -8.287 1.00 84.56 93 ALA A CA 1
ATOM 730 C C . ALA A 1 93 ? -8.016 11.617 -7.776 1.00 84.56 93 ALA A C 1
ATOM 732 O O . ALA A 1 93 ? -9.221 11.339 -7.834 1.00 84.56 93 ALA A O 1
ATOM 733 N N . PRO A 1 94 ? -7.584 12.801 -7.310 1.00 71.00 94 PRO A N 1
ATOM 734 C CA . PRO A 1 94 ? -8.476 13.760 -6.669 1.00 71.00 94 PRO A CA 1
ATOM 735 C C . PRO A 1 94 ? -9.602 14.262 -7.583 1.00 71.00 94 PRO A C 1
ATOM 737 O O . PRO A 1 94 ? -10.731 14.441 -7.134 1.00 71.00 94 PRO A O 1
ATOM 740 N N . GLU A 1 95 ? -9.314 14.462 -8.869 1.00 70.19 95 GLU A N 1
ATOM 741 C CA . GLU A 1 95 ? -10.214 15.128 -9.817 1.00 70.19 95 GLU A CA 1
ATOM 742 C C . GLU A 1 95 ? -11.040 14.159 -10.671 1.00 70.19 95 GLU A C 1
ATOM 744 O O . GLU A 1 95 ? -11.945 14.584 -11.388 1.00 70.19 95 GLU A O 1
ATOM 749 N N . ARG A 1 96 ? -10.720 12.860 -10.653 1.00 66.38 96 ARG A N 1
ATOM 750 C CA . ARG A 1 96 ? -11.250 11.905 -11.644 1.00 66.38 96 ARG A CA 1
ATOM 751 C C . ARG A 1 96 ? -12.228 10.883 -11.083 1.00 66.38 96 ARG A C 1
ATOM 753 O O . ARG A 1 96 ? -12.732 10.082 -11.862 1.00 66.38 96 ARG A O 1
ATOM 760 N N . ASN A 1 97 ? -12.497 10.893 -9.772 1.00 72.94 97 ASN A N 1
ATOM 761 C CA . ASN A 1 97 ? -13.226 9.814 -9.086 1.00 72.94 97 ASN A CA 1
ATOM 762 C C . ASN A 1 97 ? -12.736 8.419 -9.538 1.00 72.94 97 ASN A C 1
ATOM 764 O O . ASN A 1 97 ? -13.510 7.497 -9.788 1.00 72.94 97 ASN A O 1
ATOM 768 N N . GLN A 1 98 ? -11.425 8.316 -9.747 1.00 80.62 98 GLN A N 1
ATOM 769 C CA . GLN A 1 98 ? -10.730 7.140 -10.241 1.00 80.62 98 GLN A CA 1
ATOM 770 C C . GLN A 1 98 ? -9.642 6.800 -9.236 1.00 80.62 98 GLN A C 1
ATOM 772 O O . GLN A 1 98 ? -9.060 7.681 -8.602 1.00 80.62 98 GLN A O 1
ATOM 777 N N . GLY A 1 99 ? -9.356 5.515 -9.103 1.00 87.62 99 GLY A N 1
ATOM 778 C CA . GLY A 1 99 ? -8.269 5.040 -8.274 1.00 87.62 99 GLY A CA 1
ATOM 779 C C . GLY A 1 99 ? -7.644 3.797 -8.871 1.00 87.62 99 GLY A C 1
ATOM 780 O O . GLY A 1 99 ? -8.241 3.119 -9.708 1.00 87.62 99 GLY A O 1
ATOM 781 N N . MET A 1 100 ? -6.429 3.514 -8.433 1.00 90.38 100 MET A N 1
ATOM 782 C CA . MET A 1 100 ? -5.703 2.301 -8.763 1.00 90.38 100 MET A CA 1
ATOM 783 C C . MET A 1 100 ? -5.459 1.512 -7.487 1.00 90.38 100 MET A C 1
ATOM 785 O O . MET A 1 100 ? -5.161 2.074 -6.434 1.00 90.38 100 MET A O 1
ATOM 789 N N . TYR A 1 101 ? -5.598 0.199 -7.594 1.00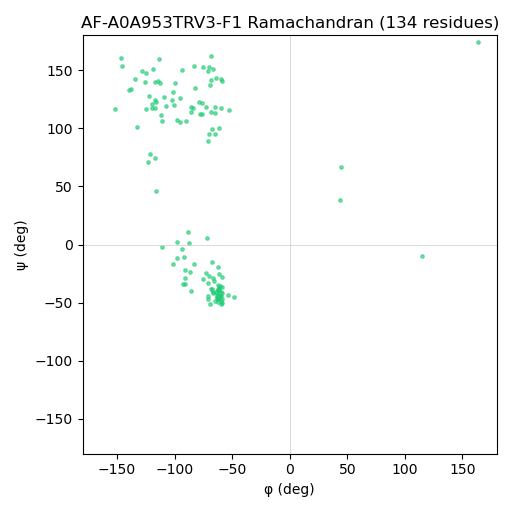 93.12 101 TYR A N 1
ATOM 790 C CA . TYR A 1 101 ? -5.369 -0.726 -6.500 1.00 93.12 101 TYR A CA 1
ATOM 791 C C . TYR A 1 101 ? -4.254 -1.681 -6.908 1.00 93.12 101 TYR A C 1
ATOM 793 O O . TYR A 1 101 ? -4.396 -2.416 -7.884 1.00 93.12 101 TYR A O 1
ATOM 801 N N . TYR A 1 102 ? -3.143 -1.643 -6.179 1.00 93.75 102 TYR A N 1
ATOM 802 C CA . TYR A 1 102 ? -1.956 -2.443 -6.451 1.00 93.75 102 TYR A CA 1
ATOM 803 C C . TYR A 1 102 ? -1.740 -3.471 -5.343 1.00 93.75 102 TYR A C 1
ATOM 805 O O . TYR A 1 102 ? -1.874 -3.173 -4.152 1.00 93.75 102 TYR A O 1
ATOM 813 N N . TRP A 1 103 ? -1.357 -4.678 -5.746 1.00 95.19 103 TRP A N 1
ATOM 814 C CA . TRP A 1 103 ? -0.970 -5.767 -4.858 1.00 95.19 103 TRP A CA 1
ATOM 815 C C . TRP A 1 103 ? 0.132 -6.598 -5.519 1.00 95.19 103 TRP A C 1
ATOM 817 O O . TRP A 1 103 ? 0.227 -6.647 -6.747 1.00 95.19 103 TRP A O 1
ATOM 827 N N . ALA A 1 104 ? 0.960 -7.258 -4.710 1.00 93.06 104 ALA A N 1
ATOM 828 C CA . ALA A 1 104 ? 1.913 -8.247 -5.199 1.00 93.06 104 ALA A CA 1
ATOM 829 C C . ALA A 1 104 ? 1.325 -9.658 -5.128 1.00 93.06 104 ALA A C 1
ATOM 831 O O . ALA A 1 104 ? 0.539 -9.990 -4.241 1.00 93.06 104 ALA A O 1
ATOM 832 N N . VAL A 1 105 ? 1.772 -10.513 -6.045 1.00 88.75 105 VAL A N 1
ATOM 833 C CA . VAL A 1 105 ? 1.604 -11.965 -5.961 1.00 88.75 105 VAL A CA 1
ATOM 834 C C . VAL A 1 105 ? 2.9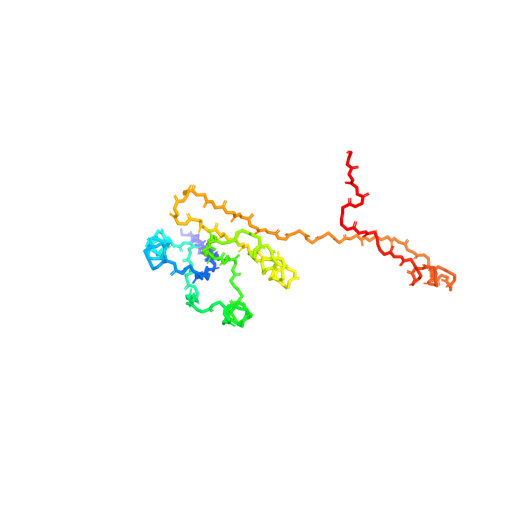96 -12.579 -5.950 1.00 88.75 105 VAL A C 1
ATOM 836 O O . VAL A 1 105 ? 3.772 -12.377 -6.882 1.00 88.75 105 VAL A O 1
ATOM 839 N N . VAL A 1 106 ? 3.316 -13.319 -4.890 1.00 86.31 106 VAL A N 1
ATOM 840 C CA . VAL A 1 106 ? 4.579 -14.056 -4.781 1.00 86.31 106 VAL A CA 1
ATOM 841 C C . VAL A 1 106 ? 4.336 -15.487 -5.250 1.00 86.31 106 VAL A C 1
ATOM 843 O O . VAL A 1 106 ? 3.709 -16.275 -4.544 1.00 86.31 106 VAL A O 1
ATOM 846 N N . ASP A 1 107 ? 4.811 -15.816 -6.451 1.00 84.81 107 ASP A N 1
ATOM 847 C CA . ASP A 1 107 ? 4.734 -17.167 -7.019 1.00 8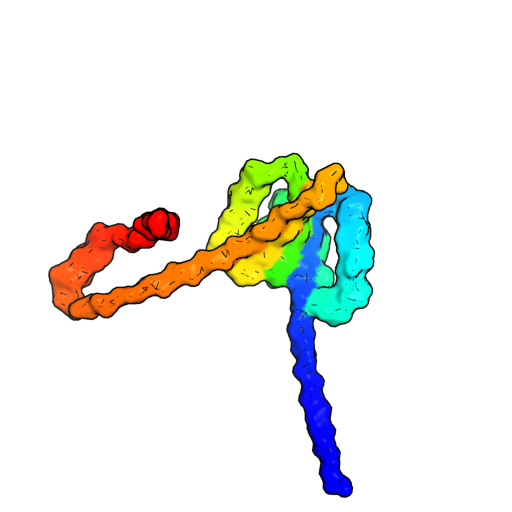4.81 107 ASP A CA 1
ATOM 848 C C . ASP A 1 107 ? 5.988 -17.972 -6.643 1.00 84.81 107 ASP A C 1
ATOM 850 O O . ASP A 1 107 ? 7.083 -17.732 -7.158 1.00 84.81 107 ASP A O 1
ATOM 854 N N . ILE A 1 108 ? 5.837 -18.923 -5.716 1.00 85.25 108 ILE A N 1
ATOM 855 C CA . ILE A 1 108 ? 6.920 -19.812 -5.280 1.00 85.25 108 ILE A CA 1
ATOM 856 C C . ILE A 1 108 ? 6.800 -21.135 -6.034 1.00 85.25 108 ILE A C 1
ATOM 858 O O . ILE A 1 108 ? 5.942 -21.967 -5.735 1.00 85.25 108 ILE A O 1
ATOM 862 N N . ARG A 1 109 ? 7.713 -21.366 -6.981 1.00 86.88 109 ARG A N 1
ATOM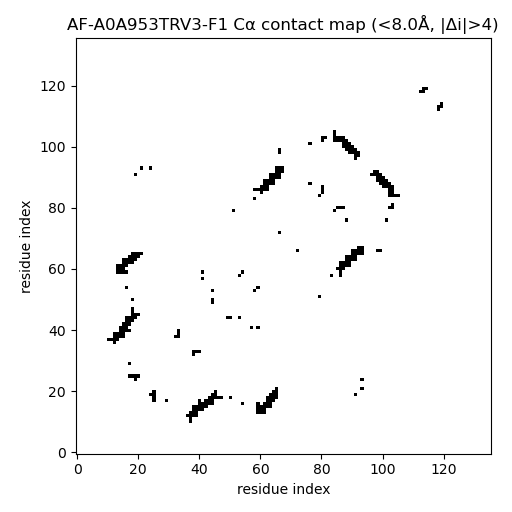 863 C CA . ARG A 1 109 ? 7.794 -22.620 -7.740 1.00 86.88 109 ARG A CA 1
ATOM 864 C C . ARG A 1 109 ? 8.876 -23.525 -7.176 1.00 86.88 109 ARG A C 1
ATOM 866 O O . ARG A 1 109 ? 9.975 -23.079 -6.860 1.00 86.88 109 ARG A O 1
ATOM 873 N N . SER A 1 110 ? 8.581 -24.818 -7.104 1.00 85.56 110 SER A N 1
ATOM 874 C CA . SER A 1 110 ? 9.544 -25.835 -6.691 1.00 85.56 110 SER A CA 1
ATOM 875 C C . SER A 1 110 ? 9.596 -26.973 -7.705 1.00 85.56 110 SER A C 1
ATOM 877 O O . SER A 1 110 ? 8.614 -27.282 -8.380 1.00 85.56 110 SER A O 1
ATOM 879 N N . LYS A 1 111 ? 10.770 -27.589 -7.833 1.00 86.81 111 LYS A N 1
ATOM 880 C CA . LYS A 1 111 ? 10.996 -28.777 -8.655 1.00 86.81 111 LYS A CA 1
ATOM 881 C C . LYS A 1 111 ? 11.924 -29.710 -7.889 1.00 86.81 111 LYS A C 1
ATOM 883 O O . LYS A 1 111 ? 12.943 -29.264 -7.369 1.00 86.81 111 LYS A O 1
ATOM 888 N N . GLN A 1 112 ? 11.586 -30.996 -7.824 1.00 85.19 112 GLN A N 1
ATOM 889 C CA . GLN A 1 112 ? 12.490 -31.992 -7.248 1.00 85.19 112 GLN A CA 1
ATOM 890 C C . GLN A 1 112 ? 13.719 -32.180 -8.145 1.00 85.19 112 GLN A C 1
ATOM 892 O O . GLN A 1 112 ? 13.612 -32.187 -9.374 1.00 85.19 112 GLN A O 1
ATOM 897 N N . MET A 1 113 ? 14.888 -32.345 -7.527 1.00 86.50 113 MET A N 1
ATOM 898 C CA . MET A 1 113 ? 16.159 -32.560 -8.220 1.00 86.50 113 MET A CA 1
ATOM 899 C C . MET A 1 113 ? 16.914 -33.709 -7.546 1.00 86.50 113 MET A C 1
ATOM 901 O O . MET A 1 113 ? 16.867 -33.846 -6.325 1.00 86.50 113 MET A O 1
ATOM 905 N N . GLY A 1 114 ? 17.602 -34.537 -8.335 1.00 85.06 114 GLY A N 1
ATOM 906 C CA . GLY A 1 114 ? 18.514 -35.555 -7.807 1.00 85.06 114 GLY A CA 1
ATOM 907 C C . GLY A 1 114 ? 19.762 -34.938 -7.164 1.00 85.06 114 GLY A C 1
ATOM 908 O O . GLY A 1 114 ? 20.108 -33.792 -7.438 1.00 85.06 114 GLY A O 1
ATOM 909 N N . SER A 1 115 ? 20.470 -35.716 -6.343 1.00 88.44 115 SER A N 1
ATOM 910 C CA . SER A 1 115 ? 21.665 -35.280 -5.598 1.00 88.44 115 SER A CA 1
ATOM 911 C C . SER A 1 115 ? 22.988 -35.442 -6.361 1.00 88.44 115 SER A C 1
ATOM 913 O O . SER A 1 115 ? 24.058 -35.319 -5.769 1.00 88.44 115 SER A O 1
ATOM 915 N N . SER A 1 116 ? 22.942 -35.738 -7.665 1.00 93.56 116 SER A N 1
ATOM 916 C CA . SER A 1 116 ? 24.160 -35.903 -8.466 1.00 93.56 116 SER A CA 1
ATOM 917 C C . SER A 1 116 ? 24.870 -34.565 -8.706 1.00 93.56 116 SER A C 1
ATOM 919 O O . SER A 1 116 ? 24.218 -33.527 -8.846 1.00 93.56 116 SER A O 1
ATOM 921 N N . GLU A 1 117 ? 26.200 -34.595 -8.836 1.00 94.81 117 GLU A N 1
ATOM 922 C CA . GLU A 1 117 ? 27.012 -33.418 -9.185 1.00 94.81 117 GLU A CA 1
ATOM 923 C C . GLU A 1 117 ? 26.515 -32.749 -10.477 1.00 94.81 117 GLU A C 1
ATOM 925 O O . GLU A 1 117 ? 26.334 -31.533 -10.532 1.00 94.81 117 GLU A O 1
ATOM 930 N N . ALA A 1 118 ? 26.195 -33.549 -11.499 1.00 90.56 118 ALA A N 1
ATOM 931 C CA . ALA A 1 118 ? 25.678 -33.052 -12.771 1.00 90.56 118 ALA A CA 1
ATOM 932 C C . ALA A 1 118 ? 24.335 -32.319 -12.611 1.00 90.56 118 ALA A C 1
ATOM 934 O O . ALA A 1 118 ? 24.111 -31.282 -13.238 1.00 90.56 118 ALA A O 1
ATOM 935 N N . THR A 1 119 ? 23.441 -32.822 -11.755 1.00 89.19 119 THR A N 1
ATOM 936 C CA . THR A 1 119 ? 22.157 -32.167 -11.469 1.00 89.19 119 THR A CA 1
ATOM 937 C C . THR A 1 119 ? 22.357 -30.839 -10.745 1.00 89.19 119 THR A C 1
ATOM 939 O O . THR A 1 119 ? 21.714 -29.855 -11.110 1.00 89.19 119 THR A O 1
ATOM 942 N N . LEU A 1 120 ? 23.275 -30.788 -9.776 1.00 90.56 120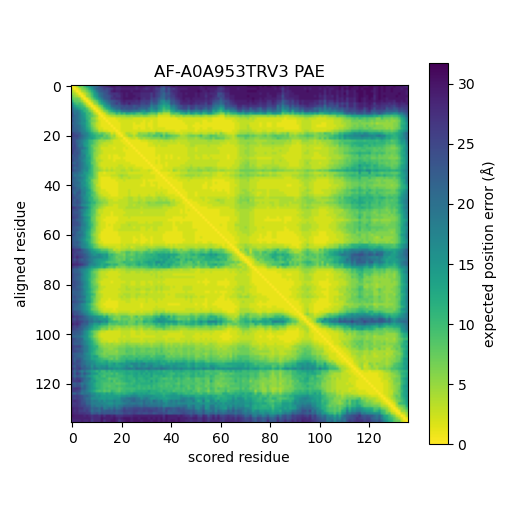 LEU A N 1
ATOM 943 C CA . LEU A 1 120 ? 23.610 -29.562 -9.055 1.00 90.56 120 LEU A CA 1
ATOM 944 C C . LEU A 1 120 ? 24.178 -28.493 -10.003 1.00 90.56 120 LEU A C 1
ATOM 946 O O . LEU A 1 120 ? 23.685 -27.367 -10.032 1.00 90.56 120 LEU A O 1
ATOM 950 N N . LEU A 1 121 ? 25.164 -28.854 -10.832 1.00 93.31 121 LEU A N 1
ATOM 951 C CA . LEU A 1 121 ? 25.778 -27.928 -11.788 1.00 93.31 121 LEU A CA 1
ATOM 952 C C . LEU A 1 121 ? 24.772 -27.415 -12.825 1.00 93.31 121 LEU A C 1
ATOM 954 O O . LEU A 1 121 ? 24.800 -26.238 -13.179 1.00 93.31 121 LEU A O 1
ATOM 958 N N . ASN A 1 122 ? 23.860 -28.269 -13.295 1.00 90.38 122 ASN A N 1
ATOM 959 C CA . ASN A 1 122 ? 22.812 -27.853 -14.225 1.00 90.38 122 ASN A CA 1
ATOM 960 C C . ASN A 1 122 ? 21.796 -26.912 -13.569 1.00 90.38 122 ASN A C 1
ATOM 962 O O . ASN A 1 122 ? 21.383 -25.945 -14.204 1.00 90.38 122 ASN A O 1
ATOM 966 N N . ALA A 1 123 ? 21.427 -27.148 -12.307 1.00 89.00 123 ALA A N 1
ATOM 967 C CA . ALA A 1 123 ? 20.529 -26.262 -11.571 1.00 89.00 123 ALA A CA 1
ATOM 968 C C . ALA A 1 123 ? 21.140 -24.869 -11.351 1.00 89.00 123 ALA A C 1
ATOM 970 O O . ALA A 1 123 ? 20.450 -23.874 -11.538 1.00 89.00 123 ALA A O 1
ATOM 971 N N . LEU A 1 124 ? 22.439 -24.787 -11.036 1.00 88.75 124 LEU A N 1
ATOM 972 C CA . LEU A 1 124 ? 23.152 -23.511 -10.874 1.00 88.75 124 LEU A CA 1
ATOM 973 C C . LEU A 1 124 ? 23.275 -22.712 -12.182 1.00 88.75 124 LEU A C 1
ATOM 975 O O . LEU A 1 124 ? 23.358 -21.488 -12.154 1.00 88.75 124 LEU A O 1
ATOM 979 N N . ARG A 1 125 ? 23.315 -23.399 -13.329 1.00 90.62 125 ARG A N 1
ATOM 980 C CA . ARG A 1 125 ? 23.400 -22.777 -14.662 1.00 90.62 125 ARG A CA 1
ATOM 981 C C . ARG A 1 125 ? 22.034 -22.405 -15.234 1.00 90.62 125 ARG A C 1
ATOM 983 O O . ARG A 1 125 ? 21.959 -21.559 -16.123 1.00 90.62 125 ARG A O 1
ATOM 990 N N . ALA A 1 126 ? 20.970 -23.057 -14.774 1.00 84.88 126 ALA A N 1
ATOM 991 C CA . ALA A 1 126 ? 19.619 -22.781 -15.225 1.00 84.88 126 ALA A CA 1
ATOM 992 C C . ALA A 1 126 ? 19.162 -21.404 -14.728 1.00 84.88 126 ALA A C 1
ATOM 994 O O . ALA A 1 126 ? 19.356 -21.047 -13.567 1.00 84.88 126 ALA A O 1
ATOM 995 N N . ARG A 1 127 ? 18.505 -20.634 -15.599 1.00 79.81 127 ARG A N 1
ATOM 996 C CA . ARG A 1 127 ? 17.750 -19.459 -15.158 1.00 79.81 127 ARG A CA 1
ATOM 997 C C . ARG A 1 127 ? 16.379 -19.907 -14.656 1.00 79.81 127 ARG A C 1
ATOM 999 O O . ARG A 1 127 ? 15.737 -20.709 -15.340 1.00 79.81 127 ARG A O 1
ATOM 1006 N N . PRO A 1 128 ? 15.910 -19.401 -13.504 1.00 75.69 128 PRO A N 1
ATOM 1007 C CA . PRO A 1 128 ? 14.518 -19.581 -13.133 1.00 75.69 128 PRO A CA 1
ATOM 1008 C C . PRO A 1 128 ? 13.622 -18.941 -14.212 1.00 75.69 128 PRO A C 1
ATOM 1010 O O . PRO A 1 128 ? 13.998 -17.902 -14.767 1.00 75.69 128 PRO A O 1
ATOM 1013 N N . PRO A 1 129 ? 12.470 -19.555 -14.536 1.00 71.25 129 PRO A N 1
ATOM 1014 C CA . PRO A 1 129 ? 11.496 -18.955 -15.445 1.00 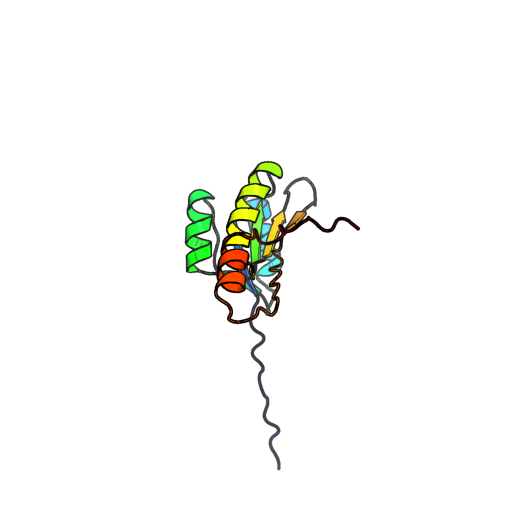71.25 129 PRO A CA 1
ATOM 1015 C C . PRO A 1 129 ? 11.036 -17.605 -14.890 1.00 71.25 129 PRO A C 1
ATOM 1017 O O . PRO A 1 129 ? 10.862 -17.467 -13.675 1.00 71.25 129 PRO A O 1
ATOM 1020 N N . GLN A 1 130 ? 10.864 -16.612 -15.761 1.00 66.75 130 GLN A N 1
ATOM 1021 C CA . GLN A 1 130 ? 10.438 -15.284 -15.335 1.00 66.75 130 GLN A CA 1
ATOM 1022 C C . GLN A 1 130 ? 8.913 -15.239 -15.194 1.00 66.75 130 GLN A C 1
ATOM 1024 O O . GLN A 1 130 ? 8.168 -15.999 -15.821 1.00 66.75 130 GLN A O 1
ATOM 1029 N N . VAL A 1 131 ? 8.432 -14.345 -14.329 1.00 62.59 131 VAL A N 1
ATOM 1030 C CA . VAL A 1 131 ? 6.999 -14.060 -14.209 1.00 62.59 131 VAL A CA 1
ATOM 1031 C C . VAL A 1 131 ? 6.538 -13.440 -15.533 1.00 62.59 131 VAL A C 1
ATOM 1033 O O . VAL A 1 131 ? 7.046 -12.393 -15.918 1.00 62.59 131 VAL A O 1
ATOM 1036 N N . GLY A 1 132 ? 5.604 -14.094 -16.233 1.00 58.22 132 GLY A N 1
ATOM 1037 C CA . GLY A 1 132 ? 5.086 -13.647 -17.537 1.00 58.22 132 GLY A CA 1
ATOM 1038 C C . GLY A 1 132 ? 5.391 -14.570 -18.723 1.00 58.22 132 GLY A C 1
ATOM 1039 O O . GLY A 1 132 ? 4.762 -14.421 -19.764 1.00 58.22 132 GLY A O 1
ATOM 1040 N N . ASP A 1 133 ? 6.249 -15.583 -18.561 1.00 53.75 133 ASP A N 1
ATOM 1041 C CA . ASP A 1 133 ? 6.575 -16.551 -19.631 1.00 53.75 133 ASP A CA 1
ATOM 1042 C C . ASP A 1 133 ? 5.434 -17.552 -19.948 1.00 53.75 133 ASP A C 1
ATOM 1044 O O . ASP A 1 133 ? 5.606 -18.475 -20.743 1.00 53.75 133 ASP A O 1
ATOM 1048 N N . LEU A 1 134 ? 4.257 -17.388 -19.333 1.00 44.84 134 LEU A N 1
ATOM 1049 C CA . LEU A 1 134 ? 3.041 -18.138 -19.645 1.00 44.84 134 LEU A CA 1
ATOM 1050 C C . LEU A 1 134 ? 1.937 -17.146 -20.040 1.00 44.84 134 LEU A C 1
ATOM 1052 O O . LEU A 1 134 ? 1.073 -16.795 -19.239 1.00 44.84 134 LEU A O 1
ATOM 1056 N N . VAL A 1 135 ? 2.001 -16.657 -21.277 1.00 37.72 135 VAL A N 1
ATOM 1057 C CA . VAL A 1 135 ? 0.820 -16.099 -21.943 1.00 37.72 135 VAL A CA 1
ATOM 1058 C C . VAL A 1 135 ? 0.012 -17.296 -22.442 1.00 37.72 135 VAL A C 1
ATOM 1060 O O . VAL A 1 135 ? 0.562 -18.156 -23.129 1.00 37.72 135 VAL A O 1
ATOM 1063 N N . ILE A 1 136 ? -1.245 -17.385 -22.004 1.00 38.28 136 ILE A N 1
ATOM 1064 C CA . ILE A 1 136 ? -2.227 -18.382 -22.461 1.00 38.28 136 ILE A CA 1
ATOM 1065 C C . ILE A 1 136 ? -2.489 -18.184 -23.955 1.00 38.28 136 ILE A C 1
ATOM 1067 O O . ILE A 1 136 ? -2.658 -17.008 -24.352 1.00 38.28 136 ILE A O 1
#

Radius of gyration: 21.33 Å; Cα contacts (8 Å, |Δi|>4): 163; chains: 1; bounding box: 52×54×58 Å

Sequence (136 aa):
MYKRISGVTTLKRVRVLVANRPRLMRELVLATIADQSDIEIVGEVLEESQLTEIVEEVQPDVLILALDNPEQHSALCGFLLGRFPHMRILALAPERNQGMYYWAVVDIRSKQMGSSEATLLNALRARPPQVGDLVI

Solvent-accessible surface area (backbone atoms only — not comparable to full-atom values): 8446 Å² total; per-residue (Å²): 144,81,85,80,79,81,78,75,74,76,73,79,53,47,30,31,32,39,41,35,66,58,62,70,58,32,54,52,51,49,64,69,47,68,81,36,92,57,47,38,80,76,49,73,39,84,52,76,90,49,43,65,61,50,45,68,73,66,60,42,49,31,39,36,31,49,42,87,52,71,72,67,47,50,56,56,50,49,55,50,27,73,76,40,46,83,29,33,36,40,27,39,25,87,89,66,88,42,68,48,81,49,72,48,82,87,86,85,84,85,78,93,76,68,91,48,70,69,50,51,56,50,57,74,70,49,77,78,84,62,94,74,83,74,76,130